Protein AF-A0A329RDK2-F1 (afdb_monomer_lite)

Sequence (111 aa):
MPANTSKNTVLSSSIAELIGQTDLPSGRRRISCLSSDIKTVNSIIASIQGAEHHITAELQQAIVAEALKKKIRHRERCRINQARYRQRQMLVETEIEDAIAKLRTEIEDLQ

Organism: NCBI:txid29920

Foldseek 3Di:
DDDPPPPLPVLVVLLCVLLVVDPDPPDPVSVVCNVVLVVQLVVLLVVQVPDPDDDDPVRSSVVSNVVSVVVVVVVVVVVVVVVVVVVVVVVVVVVVVVVVVVVVVVVVVVD

Secondary structure (DSSP, 8-state):
-----SHHHHHHHHHHHHHT-SS----TTHHHHHHHHHHHHHHHHHHHHTSSS---HHHHHHHHHHHHHHHHHHHHHHHHHHHHHHHHHHHHHHHHHHHHHHHHHHHHHT-

pLDDT: mean 80.92, std 18.02, range [39.31, 98.44]

Radius of gyration: 25.55 Å; chains: 1; bounding box: 62×21×81 Å

Structure (mmCIF, N/CA/C/O backbone):
data_AF-A0A329RDK2-F1
#
_entry.id   AF-A0A329RDK2-F1
#
loop_
_atom_site.group_PDB
_atom_site.id
_atom_site.type_symbol
_atom_site.label_atom_id
_atom_site.label_alt_id
_atom_site.label_comp_id
_atom_site.label_asym_id
_atom_site.label_entity_id
_atom_site.label_seq_id
_atom_site.pdbx_PDB_ins_code
_atom_site.Cartn_x
_atom_site.Cartn_y
_atom_site.Cartn_z
_atom_site.occupancy
_atom_site.B_iso_or_equiv
_atom_site.auth_seq_id
_atom_site.auth_comp_id
_atom_site.auth_asym_id
_atom_site.auth_atom_id
_atom_site.pdbx_PDB_model_num
ATOM 1 N N . MET A 1 1 ? -25.443 -4.828 43.633 1.00 41.22 1 MET A N 1
ATOM 2 C CA . MET A 1 1 ? -24.377 -4.258 42.782 1.00 41.22 1 MET A CA 1
ATOM 3 C C . MET A 1 1 ? -23.464 -5.384 42.318 1.00 41.22 1 MET A C 1
ATOM 5 O O . MET A 1 1 ? -22.733 -5.885 43.163 1.00 41.22 1 MET A O 1
ATOM 9 N N . PRO A 1 2 ? -23.506 -5.832 41.051 1.00 41.00 2 PRO A N 1
ATOM 10 C CA . PRO A 1 2 ? -22.453 -6.686 40.519 1.00 41.00 2 PRO A CA 1
ATOM 11 C C . PRO A 1 2 ? -21.591 -5.972 39.467 1.00 41.00 2 PRO A C 1
ATOM 13 O O . PRO A 1 2 ? -22.028 -5.068 38.758 1.00 41.00 2 PRO A O 1
ATOM 16 N N . ALA A 1 3 ? -20.327 -6.381 39.450 1.00 39.91 3 ALA A N 1
ATOM 17 C CA . ALA A 1 3 ? -19.177 -5.762 38.816 1.00 39.91 3 ALA A CA 1
ATOM 18 C C . ALA A 1 3 ? -19.212 -5.757 37.274 1.00 39.91 3 ALA A C 1
ATOM 20 O O . ALA A 1 3 ? -19.231 -6.809 36.641 1.00 39.91 3 ALA A O 1
ATOM 21 N N . ASN A 1 4 ? -19.104 -4.566 36.675 1.00 40.16 4 ASN A N 1
ATOM 22 C CA . ASN A 1 4 ? -18.954 -4.353 35.226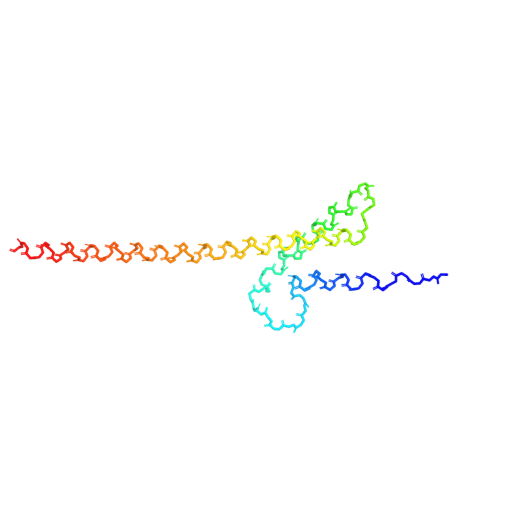 1.00 40.16 4 ASN A CA 1
ATOM 23 C C . ASN A 1 4 ? -17.502 -4.034 34.802 1.00 40.16 4 ASN A C 1
ATOM 25 O O . ASN A 1 4 ? -17.268 -3.413 33.770 1.00 40.16 4 ASN A O 1
ATOM 29 N N . THR A 1 5 ? -16.497 -4.439 35.581 1.00 39.31 5 THR A N 1
ATOM 30 C CA . THR A 1 5 ? -15.098 -4.021 35.365 1.00 39.31 5 THR A CA 1
ATOM 31 C C . THR A 1 5 ? -14.245 -4.982 34.530 1.00 39.31 5 THR A C 1
ATOM 33 O O . THR A 1 5 ? -13.122 -4.636 34.189 1.00 39.31 5 THR A O 1
ATOM 36 N N . SER A 1 6 ? -14.743 -6.160 34.138 1.00 42.00 6 SER A N 1
ATOM 37 C CA . SER A 1 6 ? -13.894 -7.182 33.491 1.00 42.00 6 SER A CA 1
ATOM 38 C C . SER A 1 6 ? -13.874 -7.139 31.951 1.00 42.00 6 SER A C 1
ATOM 40 O O . SER A 1 6 ? -12.892 -7.559 31.342 1.00 42.00 6 SER A O 1
ATOM 42 N N . LYS A 1 7 ? -14.899 -6.581 31.288 1.00 44.75 7 LYS A N 1
ATOM 43 C CA . LYS A 1 7 ? -15.009 -6.640 29.813 1.00 44.75 7 LYS A CA 1
ATOM 44 C C . LYS A 1 7 ? -14.244 -5.540 29.063 1.00 44.75 7 LYS A C 1
ATOM 46 O O . LYS A 1 7 ? -13.835 -5.765 27.930 1.00 44.75 7 LYS A O 1
ATOM 51 N N . ASN A 1 8 ? -13.975 -4.393 29.693 1.00 45.09 8 ASN A N 1
ATOM 52 C CA . ASN A 1 8 ? -13.220 -3.300 29.057 1.00 45.09 8 ASN A CA 1
ATOM 53 C C . ASN A 1 8 ? -11.717 -3.605 28.903 1.00 45.09 8 ASN A C 1
ATOM 55 O O . ASN A 1 8 ? -11.064 -3.069 28.008 1.00 45.09 8 ASN A O 1
ATOM 59 N N . THR A 1 9 ? -11.159 -4.479 29.742 1.00 49.69 9 THR A N 1
ATOM 60 C CA . THR A 1 9 ? -9.706 -4.711 29.807 1.00 49.69 9 THR A CA 1
ATOM 61 C C . THR A 1 9 ? -9.200 -5.639 28.701 1.00 49.69 9 THR A C 1
ATOM 63 O O . THR A 1 9 ? -8.165 -5.366 28.099 1.00 49.69 9 THR A O 1
ATOM 66 N N . VAL A 1 10 ? -9.949 -6.702 28.381 1.00 48.28 10 VAL A N 1
ATOM 67 C CA . VAL A 1 10 ? -9.594 -7.671 27.318 1.00 48.28 10 VAL A CA 1
ATOM 68 C C . VAL A 1 10 ? -9.703 -7.033 25.929 1.00 48.28 10 VAL A C 1
ATOM 70 O O . VAL A 1 10 ? -8.976 -7.371 25.001 1.00 48.28 10 VAL A O 1
ATOM 73 N N . LEU A 1 11 ? -10.593 -6.054 25.801 1.00 52.03 11 LEU A N 1
ATOM 74 C CA . LEU A 1 11 ? -10.862 -5.338 24.568 1.00 52.03 11 LEU A CA 1
ATOM 75 C C . LEU A 1 11 ? -9.752 -4.286 24.294 1.00 52.03 11 LEU A C 1
ATOM 77 O O . LEU A 1 11 ? -9.156 -4.296 23.217 1.00 52.03 11 LEU A O 1
ATOM 81 N N . SER A 1 12 ? -9.298 -3.517 25.283 1.00 61.69 12 SER A N 1
ATOM 82 C CA . SER A 1 12 ? -8.118 -2.637 25.137 1.00 61.69 12 SER A CA 1
ATOM 83 C C . SER A 1 12 ? -6.866 -3.340 24.561 1.00 61.69 12 SER A C 1
ATOM 85 O O . SER A 1 12 ? -6.156 -2.755 23.734 1.00 61.69 12 SER A O 1
ATOM 87 N N . SER A 1 13 ? -6.630 -4.619 24.902 1.00 66.62 13 SER A N 1
ATOM 88 C CA . SER A 1 13 ? -5.438 -5.354 24.439 1.00 66.62 13 SER A CA 1
ATOM 89 C C . SER A 1 13 ? -5.395 -5.531 22.921 1.00 66.62 13 SER A C 1
ATOM 91 O O . SER A 1 13 ? -4.336 -5.360 22.334 1.00 66.62 13 SER A O 1
ATOM 93 N N . SER A 1 14 ? -6.528 -5.772 22.251 1.00 73.00 14 SER A N 1
ATOM 94 C CA . SER A 1 14 ? -6.537 -5.999 20.796 1.00 73.00 14 SER A CA 1
ATOM 95 C C . SER A 1 14 ? -6.136 -4.747 20.006 1.00 73.00 14 SER A C 1
ATOM 97 O O . SER A 1 14 ? -5.415 -4.825 19.009 1.00 73.00 14 SER A O 1
ATOM 99 N N . ILE A 1 15 ? -6.559 -3.565 20.463 1.00 73.94 15 ILE A N 1
ATOM 100 C CA . ILE A 1 15 ? -6.115 -2.294 19.879 1.00 73.94 15 ILE A CA 1
ATOM 101 C C . ILE A 1 15 ? -4.648 -2.039 20.248 1.00 73.94 15 ILE A C 1
ATOM 103 O O . ILE A 1 15 ? -3.867 -1.659 19.377 1.00 73.94 15 ILE A O 1
ATOM 107 N N . ALA A 1 16 ? -4.247 -2.296 21.495 1.00 72.56 16 ALA A N 1
ATOM 108 C CA . ALA A 1 16 ? -2.859 -2.158 21.936 1.00 72.56 16 ALA A CA 1
ATOM 109 C C . ALA A 1 16 ? -1.896 -3.058 21.134 1.00 72.56 16 ALA A C 1
ATOM 111 O O . ALA A 1 16 ? -0.823 -2.608 20.735 1.00 72.56 16 ALA A O 1
ATOM 112 N N . GLU A 1 17 ? -2.298 -4.286 20.805 1.00 77.12 17 GLU A N 1
ATOM 113 C CA . GLU A 1 17 ? -1.574 -5.226 19.940 1.00 77.12 17 GLU A CA 1
ATOM 114 C C . GLU A 1 17 ? -1.450 -4.703 18.503 1.00 77.12 17 GLU A C 1
ATOM 116 O O . GLU A 1 17 ? -0.377 -4.774 17.895 1.00 77.12 17 GLU A O 1
ATOM 121 N N . LEU A 1 18 ? -2.528 -4.129 17.955 1.00 73.00 18 LEU A N 1
ATOM 122 C CA . LEU A 1 18 ? -2.516 -3.520 16.621 1.00 73.00 18 LEU A CA 1
ATOM 123 C C . LEU A 1 18 ? -1.613 -2.281 16.555 1.00 73.00 18 LEU A C 1
ATOM 125 O O . LEU A 1 18 ? -0.937 -2.068 15.547 1.00 73.00 18 LEU A O 1
ATOM 129 N N . ILE A 1 19 ? -1.592 -1.480 17.622 1.00 72.25 19 ILE A N 1
ATOM 130 C CA . ILE A 1 19 ? -0.738 -0.295 17.768 1.00 72.25 19 ILE A CA 1
ATOM 131 C C . ILE A 1 19 ? 0.714 -0.704 18.100 1.00 72.25 19 ILE A C 1
ATOM 133 O O . ILE A 1 19 ? 1.643 0.046 17.813 1.00 72.25 19 ILE A O 1
ATOM 137 N N . GLY A 1 20 ? 0.940 -1.915 18.617 1.00 65.25 20 GLY A N 1
ATOM 138 C CA . GLY A 1 20 ? 2.262 -2.417 18.999 1.00 65.25 20 GLY A CA 1
ATOM 139 C C . GLY A 1 20 ? 2.745 -1.898 20.356 1.00 65.25 20 GLY A C 1
ATOM 140 O O . GLY A 1 20 ? 3.940 -1.680 20.520 1.00 65.25 20 GLY A O 1
ATOM 141 N N . GLN A 1 21 ? 1.828 -1.674 21.303 1.00 59.03 21 GLN A N 1
ATOM 142 C CA . GLN A 1 21 ? 2.125 -1.272 22.688 1.00 59.03 21 GLN A CA 1
ATOM 143 C C . GLN A 1 21 ? 2.474 -2.449 23.618 1.00 59.03 21 GLN A C 1
ATOM 145 O O . GLN A 1 21 ? 2.762 -2.231 24.786 1.00 59.03 21 GLN A O 1
ATOM 150 N N . THR A 1 22 ? 2.441 -3.690 23.132 1.00 53.78 22 THR A N 1
ATOM 151 C CA . THR A 1 22 ? 2.902 -4.868 23.883 1.00 53.78 22 THR A CA 1
ATOM 152 C C . THR A 1 22 ? 4.430 -4.934 23.887 1.00 53.78 22 THR A C 1
ATOM 154 O O . THR A 1 22 ? 5.023 -4.770 22.821 1.00 53.78 22 THR A O 1
ATOM 157 N N . ASP A 1 23 ? 5.042 -5.262 25.030 1.00 52.69 23 ASP A N 1
ATOM 158 C CA . ASP A 1 23 ? 6.496 -5.306 25.319 1.00 52.69 23 ASP A CA 1
ATOM 159 C C . ASP A 1 23 ? 7.343 -6.282 24.460 1.00 52.69 23 ASP A C 1
ATOM 161 O O . ASP A 1 23 ? 8.474 -6.632 24.798 1.00 52.69 23 ASP A O 1
ATOM 165 N N . LEU A 1 24 ? 6.820 -6.752 23.327 1.00 49.94 24 LEU A N 1
ATOM 166 C CA . LEU A 1 24 ? 7.500 -7.651 22.403 1.00 49.94 24 LEU A CA 1
ATOM 167 C C . LEU A 1 24 ? 8.405 -6.866 21.434 1.00 49.94 24 LEU A C 1
ATOM 169 O O . LEU A 1 24 ? 7.959 -5.900 20.810 1.00 49.94 24 LEU A O 1
ATOM 173 N N . PRO A 1 25 ? 9.647 -7.324 21.186 1.00 46.69 25 PRO A N 1
ATOM 174 C CA . PRO A 1 25 ? 10.667 -6.606 20.415 1.00 46.69 25 PRO A CA 1
ATOM 175 C C . PRO A 1 25 ? 10.436 -6.673 18.893 1.00 46.69 25 PRO A C 1
ATOM 177 O O . PRO A 1 25 ? 11.377 -6.598 18.098 1.00 46.69 25 PRO A O 1
ATOM 180 N N . SER A 1 26 ? 9.185 -6.827 18.449 1.00 46.75 26 SER A N 1
ATOM 181 C CA . SER A 1 26 ? 8.822 -6.963 17.039 1.00 46.75 26 SER A CA 1
ATOM 182 C C . SER A 1 26 ? 8.846 -5.606 16.326 1.00 46.75 26 SER A C 1
ATOM 184 O O . SER A 1 26 ? 7.831 -4.991 16.004 1.00 46.75 26 SER A O 1
ATOM 186 N N . GLY A 1 27 ? 10.067 -5.156 16.041 1.00 52.78 27 GLY A N 1
ATOM 187 C CA . GLY A 1 27 ? 10.369 -4.279 14.921 1.00 52.78 27 GLY A CA 1
ATOM 188 C C . GLY A 1 27 ? 10.426 -2.789 15.248 1.00 52.78 27 GLY A C 1
ATOM 189 O O . GLY A 1 27 ? 9.420 -2.084 15.228 1.00 52.78 27 GLY A O 1
ATOM 190 N N . ARG A 1 28 ? 11.660 -2.274 15.324 1.00 52.31 28 ARG A N 1
ATOM 191 C CA . ARG A 1 28 ? 12.056 -0.847 15.348 1.00 52.31 28 ARG A CA 1
ATOM 192 C C . ARG A 1 28 ? 11.264 0.071 14.393 1.00 52.31 28 ARG A C 1
ATOM 194 O O . ARG A 1 28 ? 11.192 1.273 14.615 1.00 52.31 28 ARG A O 1
ATOM 201 N N . ARG A 1 29 ? 10.667 -0.477 13.324 1.00 55.75 29 ARG A N 1
ATOM 202 C CA . ARG A 1 29 ? 9.889 0.256 12.307 1.00 55.75 29 ARG A CA 1
ATOM 203 C C . ARG A 1 29 ? 8.417 0.501 12.665 1.00 55.75 29 ARG A C 1
ATOM 205 O O . ARG A 1 29 ? 7.845 1.425 12.102 1.00 55.75 29 ARG A O 1
ATOM 212 N N . ARG A 1 30 ? 7.791 -0.264 13.573 1.00 58.81 30 ARG A N 1
ATOM 213 C CA . ARG A 1 30 ? 6.407 0.038 14.013 1.00 58.81 30 ARG A CA 1
ATOM 214 C C . ARG A 1 30 ? 6.349 1.284 14.896 1.00 58.81 30 ARG A C 1
ATOM 216 O O . ARG A 1 30 ? 5.389 2.044 14.819 1.00 58.81 30 ARG A O 1
ATOM 223 N N . ILE A 1 31 ? 7.424 1.545 15.637 1.00 64.88 31 ILE A N 1
ATOM 224 C CA . ILE A 1 31 ? 7.540 2.670 16.572 1.00 64.88 31 ILE A CA 1
ATOM 225 C C . ILE A 1 31 ? 7.392 4.027 15.858 1.00 64.88 31 ILE A C 1
ATOM 227 O O . ILE A 1 31 ? 6.768 4.935 16.397 1.00 64.88 31 ILE A O 1
ATOM 231 N N . SER A 1 32 ? 7.874 4.175 14.615 1.00 71.56 32 SER A N 1
ATOM 232 C CA . SER A 1 3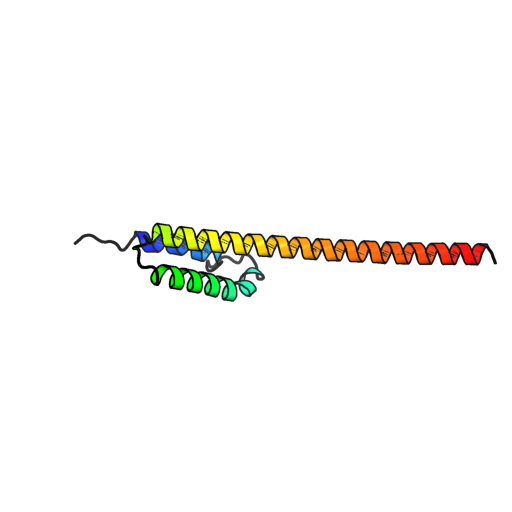2 ? 7.760 5.449 13.880 1.00 71.56 32 SER A CA 1
ATOM 233 C C . SER A 1 32 ? 6.322 5.799 13.482 1.00 71.56 32 SER A C 1
ATOM 235 O O . SER A 1 32 ? 5.969 6.972 13.386 1.00 71.56 32 SER A O 1
ATOM 237 N N . CYS A 1 33 ? 5.473 4.790 13.266 1.00 80.12 33 CYS A N 1
ATOM 238 C CA . CYS A 1 33 ? 4.067 4.974 12.898 1.00 80.12 33 CYS A CA 1
ATOM 239 C C . CYS A 1 33 ? 3.141 5.077 14.119 1.00 80.12 33 CYS A C 1
ATOM 241 O O . CYS A 1 33 ? 1.996 5.509 13.975 1.00 80.12 33 CYS A O 1
ATOM 243 N N . LEU A 1 34 ? 3.649 4.734 15.306 1.00 81.56 34 LEU A N 1
ATOM 244 C CA . LEU A 1 34 ? 2.913 4.645 16.564 1.00 81.56 34 LEU A CA 1
ATOM 245 C C . LEU A 1 34 ? 2.143 5.930 16.884 1.00 81.56 34 LEU A C 1
ATOM 247 O O . LEU A 1 34 ? 0.941 5.894 17.132 1.00 81.56 34 LEU A O 1
ATOM 251 N N . SER A 1 35 ? 2.814 7.083 16.801 1.00 85.00 35 SER A N 1
ATOM 252 C CA . SER A 1 35 ? 2.187 8.383 17.071 1.00 85.00 35 SER A CA 1
ATOM 253 C C . SER A 1 35 ? 1.023 8.668 16.116 1.00 85.00 35 SER A C 1
ATOM 255 O O . SER A 1 35 ? -0.039 9.123 16.537 1.00 85.00 35 SER A O 1
ATOM 257 N N . SER A 1 36 ? 1.187 8.358 14.826 1.00 87.94 36 SER A N 1
ATOM 258 C CA . SER A 1 36 ? 0.124 8.538 13.833 1.00 87.94 36 SER A CA 1
ATOM 259 C C . SER A 1 36 ? -1.053 7.596 14.087 1.00 87.94 36 SER A C 1
ATOM 261 O O . SER A 1 36 ? -2.203 7.976 13.878 1.00 87.94 36 SER A O 1
ATOM 263 N N . ASP A 1 37 ? -0.787 6.364 14.513 1.00 88.25 37 ASP A N 1
ATOM 264 C CA . ASP A 1 37 ? -1.818 5.362 14.787 1.00 88.25 37 ASP A CA 1
ATOM 265 C C . ASP A 1 37 ? -2.627 5.697 16.032 1.00 88.25 37 ASP A C 1
ATOM 267 O O . ASP A 1 37 ? -3.855 5.690 15.962 1.00 88.25 37 ASP A O 1
ATOM 271 N N . ILE A 1 38 ? -1.964 6.132 17.105 1.00 87.62 38 ILE A N 1
ATOM 272 C CA . ILE A 1 38 ? -2.625 6.659 18.304 1.00 87.62 38 ILE A CA 1
ATOM 273 C C . ILE A 1 38 ? -3.492 7.874 17.950 1.00 87.62 38 ILE A C 1
ATOM 275 O O . ILE A 1 38 ? -4.650 7.939 18.353 1.00 87.62 38 ILE A O 1
ATOM 279 N N . LYS A 1 39 ? -2.984 8.812 17.136 1.00 89.81 39 LYS A N 1
ATOM 280 C CA . LYS A 1 39 ? -3.777 9.965 16.670 1.00 89.81 39 LYS A CA 1
ATOM 281 C C . LYS A 1 39 ? -5.035 9.537 15.914 1.00 89.81 39 LYS A C 1
ATOM 283 O O . LYS A 1 39 ? -6.102 10.095 16.150 1.00 89.81 39 LYS A O 1
ATOM 288 N N . THR A 1 40 ? -4.931 8.547 15.026 1.00 89.19 40 THR A N 1
ATOM 289 C CA . THR A 1 40 ? -6.094 8.011 14.301 1.00 89.19 40 THR A CA 1
ATOM 290 C C . THR A 1 40 ? -7.105 7.383 15.253 1.00 89.19 40 THR A C 1
ATOM 292 O O . THR A 1 40 ? -8.293 7.662 15.137 1.00 89.19 40 THR A O 1
ATOM 295 N N . VAL A 1 41 ? -6.644 6.576 16.207 1.00 88.69 41 VAL A N 1
ATOM 296 C CA . VAL A 1 41 ? -7.505 5.936 17.208 1.00 88.69 41 VAL A CA 1
ATOM 297 C C . VAL A 1 41 ? -8.248 6.986 18.032 1.00 88.69 41 VAL A C 1
ATOM 299 O O . VAL A 1 41 ? -9.473 6.936 18.108 1.00 88.69 41 VAL A O 1
ATOM 302 N N . ASN A 1 42 ? -7.537 7.989 18.550 1.00 88.88 42 ASN A N 1
ATOM 303 C CA . ASN A 1 42 ? -8.135 9.072 19.330 1.00 88.88 42 ASN A CA 1
ATOM 304 C C . ASN A 1 42 ? -9.144 9.884 18.510 1.00 88.88 42 ASN A C 1
ATOM 306 O O . ASN A 1 42 ? -10.216 10.206 19.010 1.00 88.88 42 ASN A O 1
ATOM 310 N N . SER A 1 43 ? -8.834 10.170 17.242 1.00 90.38 43 SER A N 1
ATOM 311 C CA . SER A 1 43 ? -9.757 10.872 16.344 1.00 90.38 43 SER A CA 1
ATOM 312 C C . SER A 1 43 ? -11.049 10.086 16.128 1.00 90.38 43 SER A C 1
ATOM 314 O O . SER A 1 43 ? -12.123 10.673 16.172 1.00 90.38 43 SER A O 1
ATOM 316 N N . ILE A 1 44 ? -10.961 8.771 15.911 1.00 89.56 44 ILE A N 1
ATOM 317 C CA . ILE A 1 44 ? -12.137 7.917 15.695 1.00 89.56 44 ILE A CA 1
ATOM 318 C C . ILE A 1 44 ? -12.965 7.809 16.978 1.00 89.56 44 ILE A C 1
ATOM 320 O O . ILE A 1 44 ? -14.187 7.907 16.926 1.00 89.56 44 ILE A O 1
ATOM 324 N N . ILE A 1 45 ? -12.310 7.645 18.131 1.00 87.56 45 ILE A N 1
ATOM 325 C CA . ILE A 1 45 ? -12.978 7.609 19.437 1.00 87.56 45 ILE A CA 1
ATOM 326 C C . ILE A 1 45 ? -13.732 8.917 19.695 1.00 87.56 45 ILE A C 1
ATOM 328 O O . ILE A 1 45 ? -14.899 8.863 20.072 1.00 87.56 45 ILE A O 1
ATOM 332 N N . ALA A 1 46 ? -13.109 10.069 19.435 1.00 87.38 46 ALA A N 1
ATOM 333 C CA . ALA A 1 46 ? -13.753 11.371 19.589 1.00 87.38 46 ALA A CA 1
ATOM 334 C C . ALA A 1 46 ? -14.977 11.522 18.668 1.00 87.38 46 ALA A C 1
ATOM 336 O O . ALA A 1 46 ? -16.026 11.983 19.111 1.00 87.38 46 ALA A O 1
ATOM 337 N N . SER A 1 47 ? -14.881 11.074 17.410 1.00 87.00 47 SER A N 1
ATOM 338 C CA . SER A 1 47 ? -16.021 11.079 16.482 1.00 87.00 47 SER A CA 1
ATOM 339 C C . SER A 1 47 ? -17.167 10.172 16.940 1.00 87.00 47 SER A C 1
ATOM 341 O O . SER A 1 47 ? -18.326 10.529 16.763 1.00 87.00 47 SER A O 1
ATOM 343 N N . ILE A 1 48 ? -16.860 9.022 17.547 1.00 85.06 48 ILE A N 1
ATOM 344 C CA . ILE A 1 48 ? -17.862 8.092 18.091 1.00 85.06 48 ILE A CA 1
ATOM 345 C C . ILE A 1 48 ? -18.538 8.672 19.340 1.00 85.06 48 ILE A C 1
ATOM 347 O O . ILE A 1 48 ? -19.749 8.557 19.484 1.00 85.06 48 ILE A O 1
ATOM 351 N N . GLN A 1 49 ? -17.777 9.324 20.223 1.00 80.56 49 GLN A N 1
ATOM 352 C CA . GLN A 1 49 ? -18.307 9.967 21.433 1.00 80.56 49 GLN A CA 1
ATOM 353 C C . GLN A 1 49 ? -19.204 11.176 21.132 1.00 80.56 49 GLN A C 1
ATOM 355 O O . GLN A 1 49 ? -20.072 11.495 21.936 1.00 80.56 49 GLN A O 1
ATOM 360 N N . GLY A 1 50 ? -19.005 11.839 19.989 1.00 78.12 50 GLY A N 1
ATOM 361 C CA . GLY A 1 50 ? -19.853 12.940 19.528 1.00 78.12 50 GLY A CA 1
ATOM 362 C C . GLY A 1 50 ? -21.141 12.512 18.816 1.00 78.12 50 GLY A C 1
ATOM 363 O O . GLY A 1 50 ? -21.884 13.381 18.367 1.00 78.12 50 GLY A O 1
ATOM 364 N N . ALA A 1 51 ? -21.405 11.210 18.662 1.00 79.50 51 ALA A N 1
ATOM 365 C CA . ALA A 1 51 ? -22.608 10.718 17.995 1.00 79.50 51 ALA A CA 1
ATOM 366 C C . ALA A 1 51 ? -23.838 10.775 18.923 1.00 79.50 51 ALA A C 1
ATOM 368 O O . ALA A 1 51 ? -23.752 10.425 20.097 1.00 79.50 51 ALA A O 1
ATOM 369 N N . GLU A 1 52 ? -25.007 11.144 18.384 1.00 77.88 52 GLU A N 1
ATOM 370 C CA . GLU A 1 52 ? -26.281 11.184 19.133 1.00 77.88 52 GLU A CA 1
ATOM 371 C C . GLU A 1 52 ? -26.753 9.803 19.621 1.00 77.88 52 GLU A C 1
ATOM 373 O O . GLU A 1 52 ? -27.592 9.699 20.516 1.00 77.88 52 GLU A O 1
ATOM 378 N N . HIS A 1 53 ? -26.235 8.725 19.031 1.00 80.88 53 HIS A N 1
ATOM 379 C CA . HIS A 1 53 ? -26.652 7.361 19.330 1.00 80.88 53 HIS A CA 1
ATOM 380 C C . HIS A 1 53 ? -25.664 6.654 20.250 1.00 80.88 53 HIS A C 1
ATOM 382 O O . HIS A 1 53 ? -24.448 6.727 20.070 1.00 80.88 53 HIS A O 1
ATOM 388 N N . HIS A 1 54 ? -26.203 5.894 21.204 1.00 82.06 54 HIS A N 1
ATOM 389 C CA . HIS A 1 54 ? -25.389 5.066 22.079 1.00 82.06 54 HIS A CA 1
ATOM 390 C C . HIS A 1 54 ? -24.729 3.934 21.283 1.00 82.06 54 HIS A C 1
ATOM 392 O O . HIS A 1 54 ? -25.381 2.980 20.859 1.00 82.06 54 HIS A O 1
ATOM 398 N N . ILE A 1 55 ? -23.416 4.043 21.097 1.00 84.19 55 ILE A N 1
ATOM 399 C CA . ILE A 1 55 ? -22.581 2.998 20.511 1.00 84.19 55 ILE A CA 1
ATOM 400 C C . ILE A 1 55 ? -22.007 2.165 21.657 1.00 84.19 55 ILE A C 1
ATOM 402 O O . ILE A 1 55 ? -21.396 2.698 22.584 1.00 84.19 55 ILE A O 1
ATOM 406 N N . THR A 1 56 ? -22.202 0.848 21.600 1.00 87.31 56 THR A N 1
ATOM 407 C CA . THR A 1 56 ? -21.645 -0.060 22.608 1.00 87.31 56 THR A CA 1
ATOM 408 C C . THR A 1 56 ? -20.117 -0.067 22.537 1.00 87.31 56 THR A C 1
ATOM 410 O O . THR A 1 56 ? -19.529 0.094 21.466 1.00 87.31 56 THR A O 1
ATOM 413 N N . ALA A 1 57 ? -19.454 -0.307 23.672 1.00 82.69 57 ALA A N 1
ATOM 414 C CA . ALA A 1 57 ? -17.990 -0.364 23.733 1.00 82.69 57 ALA A CA 1
ATOM 415 C C . ALA A 1 57 ? -17.400 -1.407 22.761 1.00 82.69 57 ALA A C 1
ATOM 417 O O . ALA A 1 57 ? -16.374 -1.167 22.126 1.00 82.69 57 ALA A O 1
ATOM 418 N N . GLU A 1 58 ? -18.089 -2.538 22.590 1.00 84.69 58 GLU A N 1
ATOM 419 C CA . GLU A 1 58 ? -17.711 -3.602 21.652 1.00 84.69 58 GLU A CA 1
ATOM 420 C C . GLU A 1 58 ? -17.741 -3.114 20.197 1.00 84.69 58 GLU A C 1
ATOM 422 O O . GLU A 1 58 ? -16.795 -3.344 19.439 1.00 84.69 58 GLU A O 1
ATOM 427 N N . LEU A 1 59 ? -18.793 -2.384 19.814 1.00 86.12 59 LEU A N 1
ATOM 428 C CA . LEU A 1 59 ? -18.927 -1.837 18.468 1.00 86.12 59 LEU A CA 1
ATOM 429 C C . LEU A 1 59 ? -17.923 -0.706 18.216 1.00 86.12 59 LEU A C 1
ATOM 431 O O . LEU A 1 59 ? -17.267 -0.691 17.174 1.00 86.12 59 LEU A O 1
ATOM 435 N N . GLN A 1 60 ? -17.742 0.199 19.181 1.00 86.50 60 GLN A N 1
ATOM 436 C CA . GLN A 1 60 ? -16.734 1.261 19.115 1.00 86.50 60 GLN A CA 1
ATOM 437 C C . GLN A 1 60 ? -15.344 0.679 18.863 1.00 86.50 60 GLN A C 1
ATOM 439 O O . GLN A 1 60 ? -14.601 1.138 17.992 1.00 86.50 60 GLN A O 1
ATOM 444 N N . GLN A 1 61 ? -15.006 -0.374 19.595 1.00 85.19 61 GLN A N 1
ATOM 445 C CA . GLN A 1 61 ? -13.736 -1.041 19.435 1.00 85.19 61 GLN A CA 1
ATOM 446 C C . GLN A 1 61 ? -13.589 -1.726 18.073 1.00 85.19 61 GLN A C 1
ATOM 448 O O . GLN A 1 61 ? -12.536 -1.597 17.445 1.00 85.19 61 GLN A O 1
ATOM 453 N N . ALA A 1 62 ? -14.612 -2.438 17.599 1.00 87.50 62 ALA A N 1
ATOM 454 C CA . ALA A 1 62 ? -14.574 -3.074 16.285 1.00 87.50 62 ALA A CA 1
ATOM 455 C C . ALA A 1 62 ? -14.321 -2.045 15.168 1.00 87.50 62 ALA A C 1
ATOM 457 O O . ALA A 1 62 ? -13.502 -2.283 14.276 1.00 87.50 62 ALA A O 1
ATOM 458 N N . ILE A 1 63 ? -14.954 -0.870 15.262 1.00 89.81 63 ILE A N 1
ATOM 459 C CA . ILE A 1 63 ? -14.755 0.248 14.331 1.00 89.81 63 ILE A CA 1
ATOM 460 C C . ILE A 1 63 ? -13.298 0.725 14.357 1.00 89.81 63 ILE A C 1
ATOM 462 O O . ILE A 1 63 ? -12.653 0.813 13.308 1.00 89.81 63 ILE A O 1
ATOM 466 N N . VAL A 1 64 ? -12.762 1.002 15.548 1.00 90.31 64 VAL A N 1
ATOM 467 C CA . VAL A 1 64 ? -11.382 1.481 15.723 1.00 90.31 64 VAL A CA 1
ATOM 468 C C . VAL A 1 64 ? -10.370 0.449 15.215 1.00 90.31 64 VAL A C 1
ATOM 470 O O . VAL A 1 64 ? -9.457 0.793 14.460 1.00 90.31 64 VAL A O 1
ATOM 473 N N . ALA A 1 65 ? -10.545 -0.822 15.581 1.00 88.69 65 ALA A N 1
ATOM 474 C CA . ALA A 1 65 ? -9.661 -1.907 15.178 1.00 88.69 65 ALA A CA 1
ATOM 475 C C . ALA A 1 65 ? -9.647 -2.090 13.655 1.00 88.69 65 ALA A C 1
ATOM 477 O O . ALA A 1 65 ? -8.578 -2.227 13.057 1.00 88.69 65 ALA A O 1
ATOM 478 N N . GLU A 1 66 ? -10.810 -2.054 13.000 1.00 90.44 66 GLU A N 1
ATOM 479 C CA . GLU A 1 66 ? -10.886 -2.242 11.551 1.00 90.44 66 GLU A CA 1
ATOM 480 C C . GLU A 1 66 ? -10.327 -1.042 10.778 1.00 90.44 66 GLU A C 1
ATOM 482 O O . GLU A 1 66 ? -9.617 -1.214 9.780 1.00 90.44 66 GLU A O 1
ATOM 487 N N . ALA A 1 67 ? -10.561 0.178 11.263 1.00 91.31 67 ALA A N 1
ATOM 488 C CA . ALA A 1 67 ? -9.951 1.377 10.700 1.00 91.31 67 ALA A CA 1
ATOM 489 C C . ALA A 1 67 ? -8.417 1.323 10.793 1.00 91.31 67 ALA A C 1
ATOM 491 O O . ALA A 1 67 ? -7.715 1.574 9.806 1.00 91.31 67 ALA A O 1
ATOM 492 N N . LEU A 1 68 ? -7.889 0.916 11.949 1.00 89.88 68 LEU A N 1
ATOM 493 C CA . LEU A 1 68 ? -6.454 0.779 12.155 1.00 89.88 68 LEU A CA 1
ATOM 494 C C . LEU A 1 68 ? -5.856 -0.336 11.278 1.00 89.88 68 LEU A C 1
ATOM 496 O O . LEU A 1 68 ? -4.850 -0.111 10.601 1.00 89.88 68 LEU A O 1
ATOM 500 N N . LYS A 1 69 ? -6.513 -1.501 11.182 1.00 89.06 69 LYS A N 1
ATOM 501 C CA . LYS A 1 69 ? -6.123 -2.590 10.266 1.00 89.06 69 LYS A CA 1
ATOM 502 C C . LYS A 1 69 ? -6.075 -2.127 8.810 1.00 89.06 69 LYS A C 1
ATOM 504 O O . LYS A 1 69 ? -5.133 -2.457 8.086 1.00 89.06 69 LYS A O 1
ATOM 509 N N . LYS A 1 70 ? -7.071 -1.363 8.347 1.00 91.69 70 LYS A N 1
ATOM 510 C CA . LYS A 1 70 ? -7.094 -0.798 6.984 1.00 91.69 70 LYS A CA 1
ATOM 511 C C . LYS A 1 70 ? -5.917 0.149 6.749 1.00 91.69 70 LYS A C 1
ATOM 513 O O . LYS A 1 70 ? -5.235 0.019 5.730 1.00 91.69 70 LYS A O 1
ATOM 518 N N . LYS A 1 71 ? -5.631 1.040 7.701 1.00 90.62 71 LYS A N 1
ATOM 519 C CA . LYS A 1 71 ? -4.501 1.979 7.632 1.00 90.62 71 LYS A CA 1
ATOM 520 C C . LYS A 1 71 ? -3.153 1.253 7.571 1.00 90.62 71 LYS A C 1
ATOM 522 O O . LYS A 1 71 ? -2.337 1.557 6.701 1.00 90.62 71 LYS A O 1
ATOM 527 N N . ILE A 1 72 ? -2.942 0.253 8.431 1.00 88.31 72 ILE A N 1
ATOM 528 C CA . ILE A 1 72 ? -1.726 -0.578 8.446 1.00 88.31 72 ILE A CA 1
ATOM 529 C C . ILE A 1 72 ? -1.540 -1.291 7.100 1.00 88.31 72 ILE A C 1
ATOM 531 O O . ILE A 1 72 ? -0.479 -1.174 6.485 1.00 88.31 72 ILE A O 1
ATOM 535 N N . ARG A 1 73 ? -2.582 -1.970 6.595 1.00 89.94 73 ARG A N 1
ATOM 536 C CA . ARG A 1 73 ? -2.542 -2.652 5.286 1.00 89.94 73 ARG A CA 1
ATOM 537 C C . ARG A 1 73 ? -2.223 -1.690 4.146 1.00 89.94 73 ARG A C 1
ATOM 539 O O . ARG A 1 73 ? -1.463 -2.029 3.244 1.00 89.94 73 ARG A O 1
ATOM 546 N N . HIS A 1 74 ? -2.809 -0.496 4.158 1.00 93.12 74 HIS A N 1
ATOM 547 C CA . HIS A 1 74 ? -2.535 0.516 3.144 1.00 93.12 74 HIS A CA 1
ATOM 548 C C . HIS A 1 74 ? -1.065 0.954 3.158 1.00 93.12 74 HIS A C 1
ATOM 550 O O . HIS A 1 74 ? -0.428 0.929 2.108 1.00 93.12 74 HIS A O 1
ATOM 556 N N . ARG A 1 75 ? -0.498 1.255 4.334 1.00 89.81 75 ARG A N 1
ATOM 557 C CA . ARG A 1 75 ? 0.926 1.606 4.451 1.00 89.81 75 ARG A CA 1
ATOM 558 C C . ARG A 1 75 ? 1.842 0.512 3.923 1.00 89.81 75 ARG A C 1
ATOM 560 O O . ARG A 1 75 ? 2.791 0.816 3.206 1.00 89.81 75 ARG A O 1
ATOM 567 N N . GLU A 1 76 ? 1.550 -0.744 4.247 1.00 89.50 76 GLU A N 1
ATOM 568 C CA . GLU A 1 76 ? 2.374 -1.862 3.793 1.00 89.50 76 GLU A CA 1
ATOM 569 C C . GLU A 1 76 ? 2.316 -2.030 2.270 1.00 89.50 76 GLU A C 1
ATOM 571 O O . GLU A 1 76 ? 3.351 -2.201 1.625 1.00 89.50 76 GLU A O 1
ATOM 576 N N . ARG A 1 77 ? 1.132 -1.858 1.665 1.00 94.06 77 ARG A N 1
ATOM 577 C CA . ARG A 1 77 ? 0.998 -1.812 0.201 1.00 94.06 77 ARG A CA 1
ATOM 578 C C . ARG A 1 77 ? 1.823 -0.683 -0.412 1.00 94.06 77 ARG A C 1
ATOM 580 O O . ARG A 1 77 ? 2.551 -0.928 -1.370 1.00 94.06 77 ARG A O 1
ATOM 587 N N . CYS A 1 78 ? 1.757 0.527 0.146 1.00 95.38 78 CYS A N 1
ATOM 588 C CA . CYS A 1 78 ? 2.552 1.659 -0.335 1.00 95.38 78 CYS A CA 1
ATOM 589 C C . CYS A 1 78 ? 4.055 1.379 -0.225 1.00 95.38 78 CYS A C 1
ATOM 591 O O . CYS A 1 78 ? 4.795 1.621 -1.174 1.00 95.38 78 CYS A O 1
ATOM 593 N N . ARG A 1 79 ? 4.505 0.792 0.890 1.00 93.19 79 ARG A N 1
ATOM 594 C CA . ARG A 1 79 ? 5.907 0.412 1.101 1.00 93.19 79 ARG A CA 1
ATOM 595 C C . ARG A 1 79 ? 6.395 -0.580 0.043 1.00 93.19 79 ARG A C 1
ATOM 597 O O . ARG A 1 79 ? 7.462 -0.377 -0.535 1.00 93.19 79 ARG A O 1
ATOM 604 N N . ILE A 1 80 ? 5.621 -1.635 -0.216 1.00 94.69 80 ILE A N 1
ATOM 605 C CA . ILE A 1 80 ? 5.953 -2.659 -1.216 1.00 94.69 80 ILE A CA 1
ATOM 606 C C . ILE A 1 80 ? 5.964 -2.053 -2.620 1.00 94.69 80 ILE A C 1
ATOM 608 O O . ILE A 1 80 ? 6.909 -2.270 -3.377 1.00 94.69 80 ILE A O 1
ATOM 612 N N . ASN A 1 81 ? 4.948 -1.262 -2.963 1.00 97.44 81 ASN A N 1
ATOM 613 C CA . ASN A 1 81 ? 4.867 -0.622 -4.272 1.00 97.44 81 ASN A CA 1
ATOM 614 C C . ASN A 1 81 ? 6.026 0.348 -4.502 1.00 97.44 81 ASN A C 1
ATOM 616 O O . ASN A 1 81 ? 6.592 0.352 -5.591 1.00 97.44 81 ASN A O 1
ATOM 620 N N . GLN A 1 82 ? 6.433 1.104 -3.479 1.00 97.44 82 GLN A N 1
ATOM 621 C CA . GLN A 1 82 ? 7.584 1.999 -3.564 1.00 97.44 82 GLN A CA 1
ATOM 622 C C . GLN A 1 82 ? 8.891 1.227 -3.78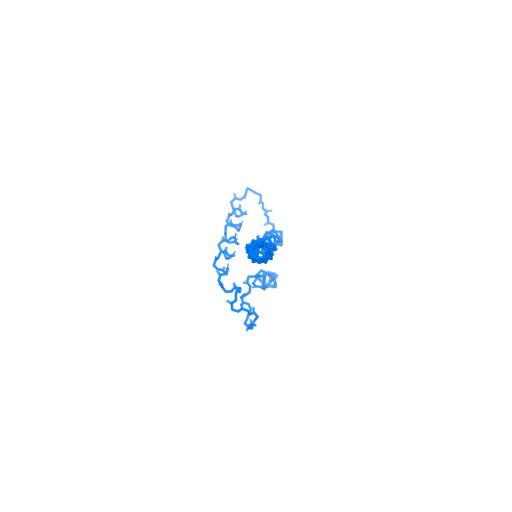3 1.00 97.44 82 GLN A C 1
ATOM 624 O O . GLN A 1 82 ? 9.734 1.659 -4.565 1.00 97.44 82 GLN A O 1
ATOM 629 N N . ALA A 1 83 ? 9.067 0.082 -3.117 1.00 97.25 83 ALA A N 1
ATOM 630 C CA . ALA A 1 83 ? 10.232 -0.773 -3.330 1.00 97.25 83 ALA A CA 1
ATOM 631 C C . ALA A 1 83 ? 10.264 -1.326 -4.764 1.00 97.25 83 ALA A C 1
ATOM 633 O O . ALA A 1 83 ? 11.286 -1.220 -5.435 1.00 97.25 83 ALA A O 1
ATOM 634 N N . ARG A 1 84 ? 9.124 -1.821 -5.262 1.00 98.19 84 ARG A N 1
ATOM 635 C CA . ARG A 1 84 ? 8.981 -2.290 -6.651 1.00 98.19 84 ARG A CA 1
ATOM 636 C C . ARG A 1 84 ? 9.221 -1.181 -7.670 1.00 98.19 84 ARG A C 1
ATOM 638 O O . ARG A 1 84 ? 9.818 -1.428 -8.708 1.00 98.19 84 ARG A O 1
ATOM 645 N N . TYR A 1 85 ? 8.755 0.033 -7.384 1.00 98.44 85 TYR A N 1
ATOM 646 C CA . TYR A 1 85 ? 8.988 1.194 -8.237 1.00 98.44 85 TYR A CA 1
ATOM 647 C C . TYR A 1 85 ? 10.485 1.487 -8.368 1.00 98.44 85 TYR A C 1
ATOM 649 O O . TYR A 1 85 ? 10.978 1.582 -9.484 1.00 98.44 85 TYR A O 1
ATOM 657 N N . ARG A 1 86 ? 11.215 1.532 -7.245 1.00 98.19 86 ARG A N 1
ATOM 658 C CA . ARG A 1 86 ? 12.674 1.729 -7.260 1.00 98.19 86 ARG A CA 1
ATOM 659 C C . ARG A 1 86 ? 13.398 0.610 -8.006 1.00 98.19 86 ARG A C 1
ATOM 661 O O . ARG A 1 86 ? 14.298 0.896 -8.776 1.00 98.19 86 ARG A O 1
ATOM 668 N N . GLN A 1 87 ? 12.984 -0.645 -7.823 1.00 98.12 87 GLN A N 1
ATOM 669 C CA . GLN A 1 87 ? 13.561 -1.772 -8.566 1.00 98.12 87 GLN A CA 1
ATOM 670 C C . GLN A 1 87 ? 13.370 -1.627 -10.079 1.00 98.12 87 GLN A C 1
ATOM 672 O O . GLN A 1 87 ? 14.318 -1.823 -10.827 1.00 98.12 87 GLN A O 1
ATOM 677 N N . ARG A 1 88 ? 12.167 -1.251 -10.530 1.00 98.19 88 ARG A N 1
ATOM 678 C CA . ARG A 1 88 ? 11.914 -0.999 -11.956 1.00 98.19 88 ARG A CA 1
ATOM 679 C C . ARG A 1 88 ? 12.727 0.172 -12.489 1.00 98.19 88 ARG A C 1
ATOM 681 O O . ARG A 1 88 ? 13.214 0.092 -13.603 1.00 98.19 88 ARG A O 1
ATOM 688 N N . GLN A 1 89 ? 12.868 1.235 -11.701 1.00 98.31 89 GLN A N 1
ATOM 689 C CA . GLN A 1 89 ? 13.666 2.393 -12.086 1.00 98.31 89 GLN A CA 1
ATOM 690 C C . GLN A 1 89 ? 15.134 2.010 -12.309 1.00 98.31 89 GLN A C 1
ATOM 692 O O . GLN A 1 89 ? 15.675 2.347 -13.351 1.00 98.31 89 GLN A O 1
ATOM 697 N N . MET A 1 90 ? 15.723 1.243 -11.385 1.00 98.19 90 MET A N 1
ATOM 698 C CA . MET A 1 90 ? 17.088 0.727 -11.535 1.00 98.19 90 MET A CA 1
ATOM 699 C C . MET A 1 90 ? 17.237 -0.149 -12.781 1.00 98.19 90 MET A C 1
ATOM 701 O O . MET A 1 90 ? 18.207 -0.009 -13.507 1.00 98.19 90 MET A O 1
ATOM 705 N N . LEU A 1 91 ? 16.273 -1.038 -13.040 1.00 98.12 91 LEU A N 1
ATOM 706 C CA . LEU A 1 91 ? 16.315 -1.913 -14.211 1.00 98.12 91 LEU A CA 1
ATOM 707 C C . LEU A 1 91 ? 16.293 -1.113 -15.519 1.00 98.12 91 LEU A C 1
ATOM 709 O O . LEU A 1 91 ? 17.101 -1.377 -16.396 1.00 98.12 91 LEU A O 1
ATOM 713 N N . VAL A 1 92 ? 15.425 -0.104 -15.619 1.00 98.06 92 VAL A N 1
ATOM 714 C CA . VAL A 1 92 ? 15.373 0.775 -16.797 1.00 98.06 92 VAL A CA 1
ATOM 715 C C . VAL A 1 92 ? 16.666 1.579 -16.954 1.00 98.06 92 VAL A C 1
ATOM 717 O O . VAL A 1 92 ? 17.143 1.748 -18.069 1.00 98.06 92 VAL A O 1
ATOM 720 N N . GLU A 1 93 ? 17.238 2.075 -15.856 1.00 98.12 93 GLU A N 1
ATOM 721 C CA . GLU A 1 93 ? 18.519 2.793 -15.878 1.00 98.12 93 GLU A CA 1
ATOM 722 C C . GLU A 1 93 ? 19.643 1.897 -16.411 1.00 98.12 93 GLU A C 1
ATOM 724 O O . GLU A 1 93 ? 20.324 2.283 -17.358 1.00 98.12 93 GLU A O 1
ATOM 729 N N . THR A 1 94 ? 19.750 0.666 -15.906 1.00 98.06 94 THR A N 1
ATOM 730 C CA . THR A 1 94 ? 20.717 -0.324 -16.400 1.00 98.06 94 THR A CA 1
ATOM 731 C C . THR A 1 94 ? 20.486 -0.680 -17.870 1.00 98.06 94 THR A C 1
ATOM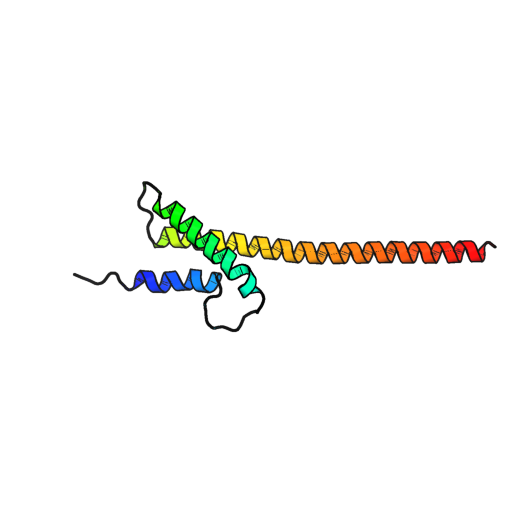 733 O O . THR A 1 94 ? 21.437 -0.707 -18.641 1.00 98.06 94 THR A O 1
ATOM 736 N N . GLU A 1 95 ? 19.239 -0.888 -18.303 1.00 98.25 95 GLU A N 1
ATOM 737 C CA . GLU A 1 95 ? 18.929 -1.178 -19.713 1.00 98.25 95 GLU A CA 1
ATOM 738 C C . GLU A 1 95 ? 19.356 -0.037 -20.653 1.00 98.25 95 GLU A C 1
ATOM 740 O O . GLU A 1 95 ? 19.833 -0.284 -21.762 1.00 98.25 95 GLU A O 1
ATOM 745 N N . ILE A 1 96 ? 19.203 1.217 -20.217 1.00 98.31 96 ILE A N 1
ATOM 746 C CA . ILE A 1 96 ? 19.653 2.389 -20.978 1.00 98.31 96 ILE A CA 1
ATOM 747 C C . ILE A 1 96 ? 21.181 2.437 -21.037 1.00 98.31 96 ILE A C 1
ATOM 749 O O . ILE A 1 96 ? 21.738 2.679 -22.108 1.00 98.31 96 ILE A O 1
ATOM 753 N N . GLU A 1 97 ? 21.861 2.216 -19.913 1.00 98.31 97 GLU A N 1
ATOM 754 C CA . GLU A 1 97 ? 23.325 2.185 -19.853 1.00 98.31 97 GLU A CA 1
ATOM 755 C C . GLU A 1 97 ? 23.903 1.094 -20.763 1.00 98.31 97 GLU A C 1
ATOM 757 O O . GLU A 1 97 ? 24.811 1.373 -21.551 1.00 98.31 97 GLU A O 1
ATOM 762 N N . ASP A 1 98 ? 23.321 -0.105 -20.734 1.00 98.19 98 ASP A N 1
ATOM 763 C CA . ASP A 1 98 ? 23.706 -1.226 -21.593 1.00 98.19 98 ASP A CA 1
ATOM 764 C C . ASP A 1 98 ? 23.491 -0.899 -23.078 1.00 98.19 98 ASP A C 1
ATOM 766 O O . ASP A 1 98 ? 24.355 -1.169 -23.918 1.00 98.19 98 ASP A O 1
ATOM 770 N N . ALA A 1 99 ? 22.365 -0.264 -23.425 1.00 98.12 99 ALA A N 1
ATOM 771 C CA . ALA A 1 99 ? 22.091 0.162 -24.795 1.00 98.12 99 ALA A CA 1
ATOM 772 C C . ALA A 1 99 ? 23.089 1.227 -25.279 1.00 98.12 99 ALA A C 1
ATOM 774 O O . ALA A 1 99 ? 23.568 1.154 -26.412 1.00 98.12 99 ALA A O 1
ATOM 775 N N . ILE A 1 100 ? 23.442 2.193 -24.424 1.00 98.19 100 ILE A N 1
ATOM 776 C CA . ILE A 1 100 ? 24.466 3.202 -24.727 1.00 98.19 100 ILE A CA 1
ATOM 777 C C . ILE A 1 100 ? 25.821 2.532 -24.949 1.00 98.19 100 ILE A C 1
ATOM 779 O O . ILE A 1 100 ? 26.514 2.872 -25.909 1.00 98.19 100 ILE A O 1
ATOM 783 N N . ALA A 1 101 ? 26.205 1.592 -24.084 1.00 97.94 101 ALA A N 1
ATOM 784 C CA . ALA A 1 101 ? 27.461 0.862 -24.214 1.00 97.94 101 ALA A CA 1
ATOM 785 C C . ALA A 1 101 ? 27.518 0.093 -25.541 1.00 97.94 101 ALA A C 1
ATOM 787 O O . ALA A 1 101 ? 28.489 0.230 -26.281 1.00 97.94 101 ALA A O 1
ATOM 788 N N . LYS A 1 102 ? 26.441 -0.619 -25.894 1.00 97.94 102 LYS A N 1
ATOM 789 C CA . LYS A 1 102 ? 26.337 -1.347 -27.165 1.00 97.94 102 LYS A CA 1
ATOM 790 C C . LYS A 1 102 ? 26.462 -0.423 -28.374 1.00 97.94 102 LYS A C 1
ATOM 792 O O . LYS A 1 102 ? 27.229 -0.716 -29.281 1.00 97.94 102 LYS A O 1
ATOM 797 N N . LEU A 1 103 ? 25.750 0.706 -28.370 1.00 97.81 103 LEU A N 1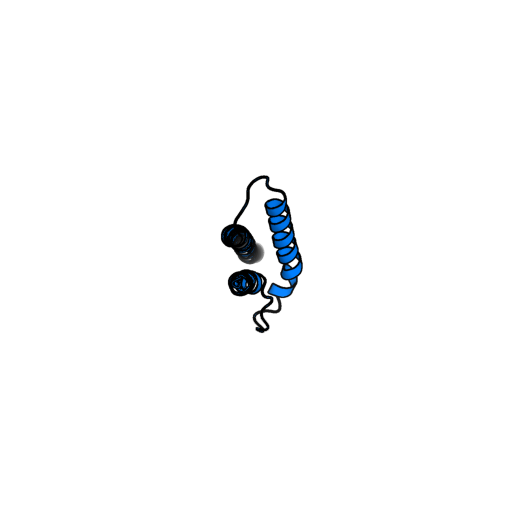
ATOM 798 C CA . LEU A 1 103 ? 25.818 1.686 -29.458 1.00 97.81 103 LEU A CA 1
ATOM 799 C C . LEU A 1 103 ? 27.218 2.287 -29.608 1.00 97.81 103 LEU A C 1
ATOM 801 O O . LEU A 1 103 ? 27.656 2.529 -30.726 1.00 97.81 103 LEU A O 1
ATOM 805 N N . ARG A 1 104 ? 27.934 2.525 -28.502 1.00 97.38 104 ARG A N 1
ATOM 806 C CA . ARG A 1 104 ? 29.324 3.001 -28.554 1.00 97.38 104 ARG A CA 1
ATOM 807 C C . ARG A 1 104 ? 30.240 1.980 -29.216 1.00 97.38 104 ARG A C 1
ATOM 809 O O . ARG A 1 104 ? 30.985 2.362 -30.108 1.00 97.38 104 ARG A O 1
ATOM 816 N N . THR A 1 105 ? 30.129 0.708 -28.837 1.00 97.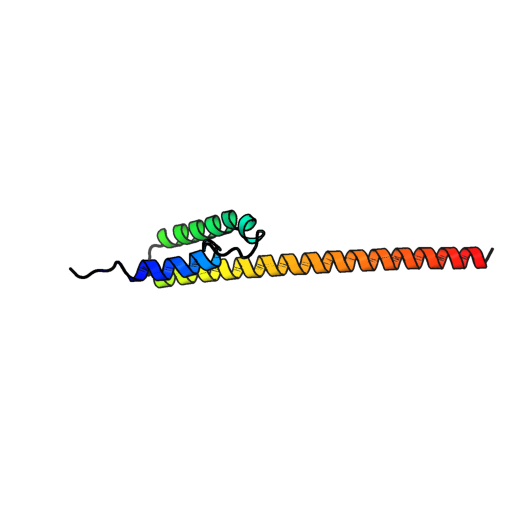06 105 THR A N 1
ATOM 817 C CA . THR A 1 105 ? 30.889 -0.376 -29.475 1.00 97.06 105 THR A CA 1
ATOM 818 C C . THR A 1 105 ? 30.559 -0.492 -30.962 1.00 97.06 105 THR A C 1
ATOM 820 O O . THR A 1 105 ? 31.466 -0.540 -31.779 1.00 97.06 105 THR A O 1
ATOM 823 N N . GLU A 1 106 ? 29.277 -0.447 -31.338 1.00 96.56 106 GLU A N 1
ATOM 824 C CA . GLU A 1 106 ? 28.870 -0.496 -32.751 1.00 96.56 106 GLU A CA 1
ATOM 825 C C . GLU A 1 106 ? 29.425 0.685 -33.566 1.00 96.56 106 GLU A C 1
ATOM 827 O O . GLU A 1 106 ? 29.785 0.513 -34.726 1.00 96.56 106 GLU A O 1
ATOM 832 N N . ILE A 1 107 ? 29.507 1.885 -32.981 1.00 96.88 107 ILE A N 1
ATOM 833 C CA . ILE A 1 107 ? 30.115 3.053 -33.636 1.00 96.88 107 ILE A CA 1
ATOM 834 C C . ILE A 1 107 ? 31.626 2.869 -33.797 1.00 96.88 107 ILE A C 1
ATOM 836 O O . ILE A 1 107 ? 32.146 3.194 -34.860 1.00 96.88 107 ILE A O 1
ATOM 840 N N . GLU A 1 108 ? 32.317 2.378 -32.766 1.00 95.56 108 GLU A N 1
ATOM 841 C CA . GLU A 1 108 ? 33.759 2.098 -32.814 1.00 95.56 108 GLU A CA 1
ATOM 842 C C . GLU A 1 108 ? 34.097 1.044 -33.876 1.00 95.56 108 GLU A C 1
ATOM 844 O O . GLU A 1 108 ? 35.045 1.236 -34.626 1.00 95.56 108 GLU A O 1
ATOM 849 N N . ASP A 1 109 ? 33.288 -0.012 -34.009 1.00 94.75 109 ASP A N 1
ATOM 850 C CA . ASP A 1 109 ? 33.483 -1.068 -35.014 1.00 94.75 109 ASP A CA 1
ATOM 851 C C . ASP A 1 109 ? 33.276 -0.584 -36.466 1.00 94.75 109 ASP A C 1
ATOM 853 O O . ASP A 1 109 ? 33.724 -1.235 -37.413 1.00 94.75 109 ASP A O 1
ATOM 857 N N . LEU A 1 110 ? 32.564 0.532 -36.661 1.00 93.69 110 LEU A N 1
ATOM 858 C CA . LEU A 1 110 ? 32.282 1.128 -37.974 1.00 93.69 110 LEU A CA 1
ATOM 859 C C . LEU A 1 110 ? 33.280 2.226 -38.383 1.00 93.69 110 LEU A C 1
ATOM 861 O O . LEU A 1 110 ? 33.176 2.732 -39.507 1.00 93.69 110 LEU A O 1
ATOM 865 N N . GLN A 1 111 ? 34.192 2.621 -37.492 1.00 74.62 111 GLN A N 1
ATOM 866 C CA . GLN A 1 111 ? 35.249 3.610 -37.746 1.00 74.62 111 GLN A CA 1
ATOM 867 C C . GLN A 1 111 ? 36.539 2.947 -38.233 1.00 74.62 111 GLN A C 1
ATOM 869 O O . GLN A 1 111 ? 37.184 3.557 -39.117 1.00 74.62 111 GLN A O 1
#